Protein AF-A0A2Z6Q7M7-F1 (afdb_monomer)

Solvent-accessible surface area (backbone atoms only — not comparable to full-atom values): 9062 Å² total; per-residue (Å²): 111,71,68,60,53,52,55,50,50,53,50,48,64,73,65,69,42,71,65,62,52,52,51,52,53,50,52,53,50,50,50,44,52,73,76,70,45,54,80,70,59,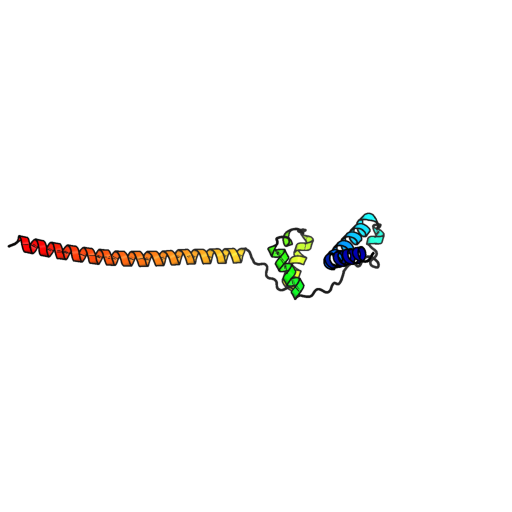68,67,34,57,91,81,44,62,94,70,84,93,76,94,71,61,66,68,63,51,45,52,50,52,53,52,32,55,73,68,54,60,64,63,74,77,79,48,80,82,54,51,60,56,49,52,54,48,31,59,74,61,71,50,76,76,81,51,64,66,60,54,51,52,53,51,50,54,55,50,51,54,54,51,52,52,50,50,54,54,51,50,54,51,52,54,53,51,53,52,52,52,57,52,51,52,52,53,51,54,51,53,52,54,52,53,54,61,62,74,77,111

Structure (mmCIF, N/CA/C/O backbone):
data_AF-A0A2Z6Q7M7-F1
#
_entry.id   AF-A0A2Z6Q7M7-F1
#
loop_
_atom_site.group_PDB
_atom_site.id
_atom_site.type_symbol
_atom_site.label_atom_id
_atom_site.label_alt_id
_atom_site.label_comp_id
_atom_site.label_asym_id
_atom_site.label_entity_id
_atom_site.label_seq_id
_atom_site.pdbx_PDB_ins_code
_atom_site.Cartn_x
_atom_site.Cartn_y
_atom_site.Cartn_z
_atom_site.occupancy
_atom_site.B_iso_or_equiv
_atom_site.auth_seq_id
_atom_site.auth_comp_id
_atom_site.auth_asym_id
_atom_site.auth_atom_id
_atom_site.pdbx_PDB_model_num
ATOM 1 N N . MET A 1 1 ? 39.205 -27.204 -15.759 1.00 62.19 1 MET A N 1
ATOM 2 C CA . MET A 1 1 ? 38.131 -26.536 -16.529 1.00 62.19 1 MET A CA 1
ATOM 3 C C . MET A 1 1 ? 36.726 -26.843 -16.009 1.00 62.19 1 MET A C 1
ATOM 5 O O . MET A 1 1 ? 35.965 -25.902 -15.857 1.00 62.19 1 MET A O 1
ATOM 9 N N . ASN A 1 2 ? 36.384 -28.084 -15.641 1.00 75.12 2 ASN A N 1
ATOM 10 C CA . ASN A 1 2 ? 35.017 -28.420 -15.187 1.00 75.12 2 ASN A CA 1
ATOM 11 C C . ASN A 1 2 ? 34.577 -27.723 -13.885 1.00 75.12 2 ASN A C 1
ATOM 13 O O . ASN A 1 2 ? 33.418 -27.348 -13.761 1.00 75.12 2 ASN A O 1
ATOM 17 N N . LEU A 1 3 ? 35.502 -27.483 -12.948 1.00 88.38 3 LEU A N 1
ATOM 18 C CA . LEU A 1 3 ? 35.211 -26.731 -11.719 1.00 88.38 3 LEU A CA 1
ATOM 19 C C . LEU A 1 3 ? 34.842 -25.267 -12.013 1.00 88.38 3 LEU A C 1
ATOM 21 O O . LEU A 1 3 ? 33.883 -24.749 -11.456 1.00 88.38 3 LEU A O 1
ATOM 25 N N . PHE A 1 4 ? 35.570 -24.621 -12.929 1.00 87.62 4 PHE A N 1
ATOM 26 C CA . PHE A 1 4 ? 35.284 -23.249 -13.356 1.00 87.62 4 PHE A CA 1
ATOM 27 C C . PHE A 1 4 ? 33.926 -23.143 -14.054 1.00 87.62 4 PHE A C 1
ATOM 29 O O . PHE A 1 4 ? 33.176 -22.217 -13.773 1.00 87.62 4 PHE A O 1
ATOM 36 N N . ILE A 1 5 ? 33.589 -24.111 -14.911 1.00 88.88 5 ILE A N 1
ATOM 37 C CA . ILE A 1 5 ? 32.279 -24.170 -15.576 1.00 88.88 5 ILE A CA 1
ATOM 38 C C . ILE A 1 5 ? 31.157 -24.346 -14.539 1.00 88.88 5 ILE A C 1
ATOM 40 O O . ILE A 1 5 ? 30.147 -23.653 -14.622 1.00 88.88 5 ILE A O 1
ATOM 44 N N . GLY A 1 6 ? 31.349 -25.203 -13.528 1.00 89.94 6 GLY A N 1
ATOM 45 C CA . GLY A 1 6 ? 30.377 -25.395 -12.445 1.00 89.94 6 GLY A CA 1
ATOM 46 C C . GLY A 1 6 ? 30.173 -24.147 -11.578 1.00 89.94 6 GLY A C 1
ATOM 47 O O . GLY A 1 6 ? 29.039 -23.769 -11.298 1.00 89.94 6 GLY A O 1
ATOM 48 N N . LEU A 1 7 ? 31.258 -23.459 -11.205 1.00 88.81 7 LEU A N 1
ATOM 49 C CA . LEU A 1 7 ? 31.184 -22.205 -10.445 1.00 88.81 7 LEU A CA 1
ATOM 50 C C . LEU A 1 7 ? 30.515 -21.083 -11.248 1.00 88.81 7 LEU A C 1
ATOM 52 O O . LEU A 1 7 ? 29.690 -20.351 -10.706 1.00 88.81 7 LEU A O 1
ATOM 56 N N . LEU A 1 8 ? 30.837 -20.975 -12.540 1.00 87.31 8 LEU A N 1
ATOM 57 C CA . LEU A 1 8 ? 30.233 -19.991 -13.434 1.00 87.31 8 LEU A CA 1
ATOM 58 C C . LEU A 1 8 ? 28.736 -20.253 -13.625 1.00 87.31 8 LEU A C 1
ATOM 60 O O . LEU A 1 8 ? 27.948 -19.317 -13.550 1.00 87.31 8 LEU A O 1
ATOM 64 N N . SER A 1 9 ? 28.333 -21.512 -13.817 1.00 83.62 9 SER A N 1
ATOM 65 C CA . SER A 1 9 ? 26.920 -21.884 -13.941 1.00 83.62 9 SER A CA 1
ATOM 66 C C . SER A 1 9 ? 26.126 -21.505 -12.691 1.00 83.62 9 SER A C 1
ATOM 68 O O . SER A 1 9 ? 25.066 -20.900 -12.811 1.00 83.62 9 SER A O 1
ATOM 70 N N . ASN A 1 10 ? 26.662 -21.782 -11.498 1.00 86.50 10 ASN A N 1
ATOM 71 C CA . ASN A 1 10 ? 26.010 -21.417 -10.239 1.00 86.50 10 ASN A CA 1
ATOM 72 C C . ASN A 1 10 ? 25.899 -19.895 -10.051 1.00 86.50 10 ASN A C 1
ATOM 74 O O . ASN A 1 10 ? 24.895 -19.412 -9.532 1.00 86.50 10 ASN A O 1
ATOM 78 N N . ALA A 1 11 ? 26.919 -19.133 -10.462 1.00 84.69 11 ALA A N 1
ATOM 79 C CA . ALA A 1 11 ? 26.881 -17.672 -10.408 1.00 84.69 11 ALA A CA 1
ATOM 80 C C . ALA A 1 11 ? 25.837 -17.104 -11.382 1.00 84.69 11 ALA A C 1
ATOM 82 O O . ALA A 1 11 ? 25.015 -16.281 -10.991 1.00 84.69 11 ALA A O 1
ATOM 83 N N . ILE A 1 12 ? 25.803 -17.611 -12.620 1.00 79.12 12 ILE A N 1
ATOM 84 C CA . ILE A 1 12 ? 24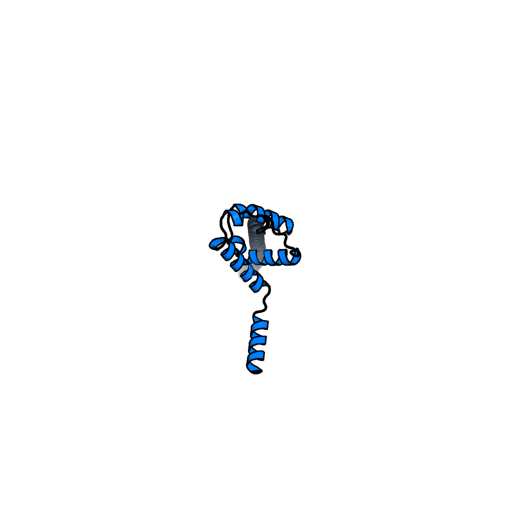.794 -17.231 -13.616 1.00 79.12 12 ILE A CA 1
ATOM 85 C C . ILE A 1 12 ? 23.394 -17.559 -13.107 1.00 79.12 12 ILE A C 1
ATOM 87 O O . ILE A 1 12 ? 22.512 -16.722 -13.214 1.00 79.12 12 ILE A O 1
ATOM 91 N N . GLU A 1 13 ? 23.168 -18.743 -12.543 1.00 81.75 13 GLU A N 1
ATOM 92 C CA . GLU A 1 13 ? 21.849 -19.128 -12.033 1.00 81.75 13 GLU A CA 1
ATOM 93 C C . GLU A 1 13 ? 21.387 -18.223 -10.882 1.00 81.75 13 GLU A C 1
ATOM 95 O O . GLU A 1 13 ? 20.225 -17.819 -10.847 1.00 81.75 13 GLU A O 1
ATOM 100 N N . LYS A 1 14 ? 22.307 -17.835 -9.992 1.00 81.25 14 LYS A N 1
ATOM 101 C CA . LYS A 1 14 ? 22.037 -16.890 -8.902 1.00 81.25 14 LYS A CA 1
ATOM 102 C C . LYS A 1 14 ? 21.689 -15.486 -9.410 1.00 81.25 14 LYS A C 1
ATOM 104 O O . LYS A 1 14 ? 20.797 -14.846 -8.854 1.00 81.25 14 LYS A O 1
ATOM 109 N N . ASP A 1 15 ? 22.373 -15.026 -10.455 1.00 74.88 15 ASP A N 1
ATOM 110 C CA . ASP A 1 15 ? 22.262 -13.657 -10.970 1.00 74.88 15 ASP A CA 1
ATOM 111 C C . ASP A 1 15 ? 21.324 -13.529 -12.187 1.00 74.88 15 ASP A C 1
ATOM 113 O O . ASP A 1 15 ? 21.073 -12.419 -12.663 1.00 74.88 15 ASP A O 1
ATOM 117 N N . ASN A 1 16 ? 20.745 -14.636 -12.677 1.00 77.81 16 ASN A N 1
ATOM 118 C CA . ASN A 1 16 ? 19.761 -14.678 -13.765 1.00 77.81 16 ASN A CA 1
ATOM 119 C C . ASN A 1 16 ? 18.392 -14.157 -13.298 1.00 77.81 16 ASN A C 1
ATOM 121 O O . ASN A 1 16 ? 17.378 -14.860 -13.274 1.00 77.81 16 ASN A O 1
ATOM 125 N N . ASN A 1 17 ? 18.366 -12.885 -12.911 1.00 82.62 17 ASN A N 1
ATOM 126 C CA . ASN A 1 17 ? 17.169 -12.178 -12.513 1.00 82.62 17 ASN A CA 1
ATOM 127 C C . ASN A 1 17 ? 16.704 -11.264 -13.648 1.00 82.62 17 ASN A C 1
ATOM 129 O O . ASN A 1 17 ? 17.303 -10.229 -13.950 1.00 82.62 17 ASN A O 1
ATOM 133 N N . ARG A 1 18 ? 15.558 -11.617 -14.238 1.00 82.06 18 ARG A N 1
ATOM 134 C CA . ARG A 1 18 ? 14.904 -10.819 -15.281 1.00 82.06 18 ARG A CA 1
ATOM 135 C C . ARG A 1 18 ? 14.637 -9.378 -14.840 1.00 82.06 18 ARG A C 1
ATOM 137 O O . ARG A 1 18 ? 14.707 -8.481 -15.673 1.00 82.06 18 ARG A O 1
ATOM 144 N N . VAL A 1 19 ? 14.324 -9.149 -13.565 1.00 78.69 19 VAL A N 1
ATOM 145 C CA . VAL A 1 19 ? 14.076 -7.801 -13.034 1.00 78.69 19 VAL A CA 1
ATOM 146 C C . VAL A 1 19 ? 15.365 -6.983 -13.054 1.00 78.69 19 VAL A C 1
ATOM 148 O O . VAL A 1 19 ? 15.371 -5.892 -13.614 1.00 78.69 19 VAL A O 1
ATOM 151 N N . SER A 1 20 ? 16.469 -7.535 -12.544 1.00 78.81 20 SER A N 1
ATOM 152 C CA . SER A 1 20 ? 17.783 -6.879 -12.558 1.00 78.81 20 SER A CA 1
ATOM 153 C C . SER A 1 20 ? 18.266 -6.573 -13.978 1.00 78.81 20 SER A C 1
ATOM 155 O O . SER A 1 20 ? 18.795 -5.493 -14.220 1.00 78.81 20 SER A O 1
ATOM 157 N N . TYR A 1 21 ? 18.025 -7.479 -14.932 1.00 84.06 21 TYR A N 1
ATOM 158 C CA . TYR A 1 21 ? 18.320 -7.241 -16.347 1.00 84.06 21 TYR A CA 1
ATOM 159 C C . TYR A 1 21 ? 17.523 -6.062 -16.923 1.00 84.06 21 TYR A C 1
ATOM 161 O O . TYR A 1 21 ? 18.074 -5.225 -17.635 1.00 84.06 21 TYR A O 1
ATOM 169 N N . LEU A 1 22 ? 16.222 -5.980 -16.623 1.00 82.75 22 LEU A N 1
ATOM 170 C CA . LEU A 1 22 ? 15.373 -4.889 -17.105 1.00 82.75 22 LEU A CA 1
ATOM 171 C C . LEU A 1 22 ? 15.761 -3.540 -16.489 1.00 82.75 22 LEU A C 1
ATOM 173 O O . LEU A 1 22 ? 15.732 -2.542 -17.204 1.00 82.75 22 LEU A O 1
ATOM 177 N N . ILE A 1 23 ? 16.150 -3.521 -15.210 1.00 81.31 23 ILE A N 1
ATOM 178 C CA . ILE A 1 23 ? 16.652 -2.319 -14.527 1.00 81.31 23 ILE A CA 1
ATOM 179 C C . ILE A 1 23 ? 17.930 -1.825 -15.208 1.00 81.31 23 ILE A C 1
ATOM 181 O O . ILE A 1 23 ? 17.947 -0.702 -15.700 1.00 81.31 23 ILE A O 1
ATOM 185 N N . GLN A 1 24 ? 18.939 -2.688 -15.358 1.00 83.38 24 GLN A N 1
ATOM 186 C CA . GLN A 1 24 ? 20.191 -2.328 -16.038 1.00 83.38 24 GLN A CA 1
ATOM 187 C C . GLN A 1 24 ? 19.947 -1.857 -17.475 1.00 83.38 24 GLN A C 1
ATOM 189 O O . GLN A 1 24 ? 20.549 -0.894 -17.942 1.00 83.38 24 GLN A O 1
ATOM 194 N N . LYS A 1 25 ? 19.025 -2.505 -18.196 1.00 85.06 25 LYS A N 1
ATOM 195 C CA . LYS A 1 25 ? 18.657 -2.087 -19.551 1.00 85.06 25 LYS A CA 1
ATOM 196 C C . LYS A 1 25 ? 18.033 -0.687 -19.576 1.00 85.06 25 LYS A C 1
ATOM 198 O O . LYS A 1 25 ? 18.283 0.054 -20.522 1.00 85.06 25 LYS A O 1
ATOM 203 N N . ALA A 1 26 ? 17.221 -0.337 -18.578 1.00 84.25 26 ALA A N 1
ATOM 204 C CA . ALA A 1 26 ? 16.627 0.992 -18.455 1.00 84.25 26 ALA A CA 1
ATOM 205 C C . ALA A 1 26 ? 17.671 2.054 -18.074 1.00 84.25 26 ALA A C 1
ATOM 207 O O . ALA A 1 26 ? 17.666 3.132 -18.661 1.00 84.25 26 ALA A O 1
ATOM 208 N N . GLU A 1 27 ? 18.590 1.733 -17.161 1.00 83.38 27 GLU A N 1
ATOM 209 C CA . GLU A 1 27 ? 19.706 2.605 -16.769 1.00 83.38 27 GLU A CA 1
ATOM 210 C C . GLU A 1 27 ? 20.600 2.933 -17.968 1.00 83.38 27 GLU A C 1
ATOM 212 O O . GLU A 1 27 ? 20.798 4.103 -18.285 1.00 83.38 27 GLU A O 1
ATOM 217 N N . ILE A 1 28 ? 21.034 1.912 -18.715 1.00 85.81 28 ILE A N 1
ATOM 218 C CA . ILE A 1 28 ? 21.841 2.095 -19.929 1.00 85.81 28 ILE A CA 1
ATOM 219 C C . ILE A 1 28 ? 21.090 2.945 -20.962 1.00 85.81 28 ILE A C 1
ATOM 221 O O . ILE A 1 28 ? 21.688 3.800 -21.611 1.0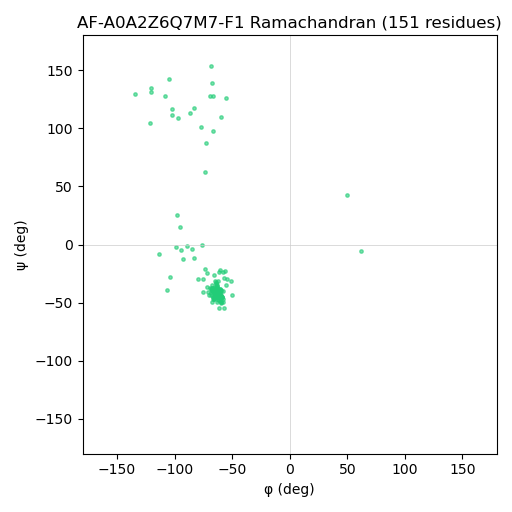0 85.81 28 ILE A O 1
ATOM 225 N N . LEU A 1 29 ? 19.779 2.740 -21.129 1.00 84.06 29 LEU A N 1
ATOM 226 C CA . LEU A 1 29 ? 18.987 3.538 -22.066 1.00 84.06 29 LEU A CA 1
AT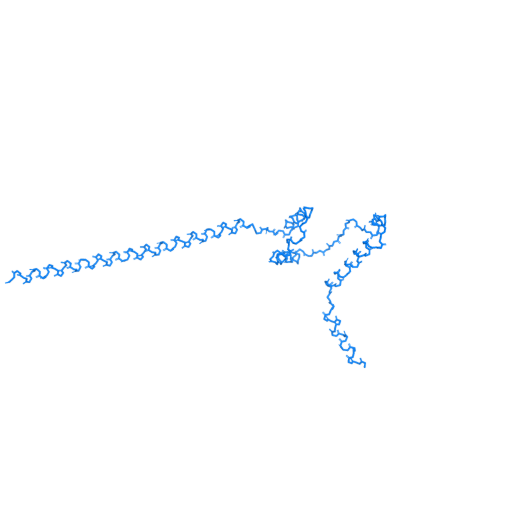OM 227 C C . LEU A 1 29 ? 18.924 5.014 -21.643 1.00 84.06 29 LEU A C 1
ATOM 229 O O . LEU A 1 29 ? 19.062 5.890 -22.495 1.00 84.06 29 LEU A O 1
ATOM 233 N N . ALA A 1 30 ? 18.763 5.284 -20.346 1.00 85.00 30 ALA A N 1
ATOM 234 C CA . ALA A 1 30 ? 18.748 6.637 -19.800 1.00 85.00 30 ALA A CA 1
ATOM 235 C C . ALA A 1 30 ? 20.116 7.326 -19.939 1.00 85.00 30 ALA A C 1
ATOM 237 O O . ALA A 1 30 ? 20.181 8.499 -20.302 1.00 85.00 30 ALA A O 1
ATOM 238 N N . GLU A 1 31 ? 21.214 6.598 -19.722 1.00 86.75 31 GLU A N 1
ATOM 239 C CA . GLU A 1 31 ? 22.571 7.102 -19.953 1.00 86.75 31 GLU A CA 1
ATOM 240 C C . GLU A 1 31 ? 22.812 7.429 -21.430 1.00 86.75 31 GLU A C 1
ATOM 242 O O . GLU A 1 31 ? 23.328 8.500 -21.758 1.00 86.75 31 GLU A O 1
ATOM 247 N N . VAL A 1 32 ? 22.393 6.541 -22.338 1.00 84.56 32 VAL A N 1
ATOM 248 C CA . VAL A 1 32 ? 22.453 6.787 -23.786 1.00 84.56 32 VAL A CA 1
ATOM 249 C C . VAL A 1 32 ? 21.657 8.038 -24.152 1.00 84.56 32 VAL A C 1
ATOM 251 O O . VAL A 1 32 ? 22.155 8.889 -24.890 1.00 84.56 32 VAL A O 1
ATOM 254 N N . GLU A 1 33 ? 20.448 8.190 -23.615 1.00 80.44 33 GLU A N 1
ATOM 255 C CA . GLU A 1 33 ? 19.612 9.356 -23.882 1.00 80.44 33 GLU A CA 1
ATOM 256 C C . GLU A 1 33 ? 20.236 10.659 -23.368 1.00 80.44 33 GLU A C 1
ATOM 258 O O . GLU A 1 33 ? 20.224 11.671 -24.077 1.00 80.44 33 GLU A O 1
ATOM 263 N N . LEU A 1 34 ? 20.787 10.641 -22.155 1.00 82.50 34 LEU A N 1
ATOM 264 C CA . LEU A 1 34 ? 21.310 11.833 -21.499 1.00 82.50 34 LEU A CA 1
ATOM 265 C C . LEU A 1 34 ? 22.653 12.285 -22.087 1.00 82.50 34 LEU A C 1
ATOM 267 O O . LEU A 1 34 ? 22.863 13.487 -22.262 1.00 82.50 34 LEU A O 1
ATOM 271 N N . PHE A 1 35 ? 23.550 11.342 -22.393 1.00 84.31 35 PHE A N 1
ATOM 272 C CA . PHE A 1 35 ? 24.935 11.647 -22.764 1.00 84.31 35 PHE A CA 1
ATOM 273 C C . PHE A 1 35 ? 25.233 11.515 -24.257 1.00 84.31 35 PHE A C 1
ATOM 275 O O . PHE A 1 35 ? 26.124 12.204 -24.756 1.00 84.31 35 PHE A O 1
ATOM 282 N N . TYR A 1 36 ? 24.509 10.662 -24.984 1.00 80.44 36 TYR A N 1
ATOM 283 C CA . TYR A 1 36 ? 24.878 10.288 -26.354 1.00 80.44 36 TYR A CA 1
ATOM 284 C C . TYR A 1 36 ? 23.889 10.765 -27.429 1.00 80.44 36 TYR A C 1
ATOM 286 O O . TYR A 1 36 ? 24.209 10.669 -28.614 1.00 80.44 36 TYR A O 1
ATOM 294 N N . LEU A 1 37 ? 22.725 11.322 -27.060 1.00 83.00 37 LEU A N 1
ATOM 295 C CA . LEU A 1 37 ? 21.737 11.836 -28.017 1.00 83.00 37 LEU A CA 1
ATOM 296 C C . LEU A 1 37 ? 21.657 13.369 -28.044 1.00 83.00 37 LEU A C 1
ATOM 298 O O . LEU A 1 37 ? 21.390 14.042 -27.045 1.00 83.00 37 LEU A O 1
ATOM 302 N N . LEU A 1 38 ? 21.774 13.942 -29.245 1.00 83.94 38 LEU A N 1
ATOM 303 C CA . LEU A 1 38 ? 21.536 15.366 -29.473 1.00 83.94 38 LEU A CA 1
ATOM 304 C C . LEU A 1 38 ? 20.045 15.712 -29.285 1.00 83.94 38 LEU A C 1
ATOM 306 O O . LEU A 1 38 ? 19.171 14.879 -29.547 1.00 83.94 38 LEU A O 1
ATOM 310 N N . PRO A 1 39 ? 19.699 16.964 -28.914 1.00 80.56 39 PRO A N 1
ATOM 311 C CA . PRO A 1 39 ? 18.310 17.358 -28.649 1.00 80.56 39 PRO A CA 1
ATOM 312 C C . PRO A 1 39 ? 17.325 17.066 -29.790 1.00 80.56 39 PRO A C 1
ATOM 314 O O . PRO A 1 39 ? 16.145 16.845 -29.543 1.00 80.56 39 PRO A O 1
ATOM 317 N N . HIS A 1 40 ? 17.785 17.073 -31.043 1.00 83.06 40 HIS A N 1
ATOM 318 C CA . HIS A 1 40 ? 16.937 16.760 -32.194 1.00 83.06 40 HIS A CA 1
ATOM 319 C C . HIS A 1 40 ? 16.723 15.251 -32.394 1.00 83.06 40 HIS A C 1
ATOM 321 O O . HIS A 1 40 ? 15.650 14.872 -32.850 1.00 83.06 40 HIS A O 1
ATOM 327 N N . GLN A 1 41 ? 17.685 14.404 -32.009 1.00 81.75 41 GLN A N 1
ATOM 328 C CA . GLN A 1 41 ? 17.565 12.941 -32.066 1.00 81.75 41 GLN A CA 1
ATOM 329 C C . GLN A 1 41 ? 16.592 12.426 -31.001 1.00 81.75 41 GLN A C 1
ATOM 331 O O . GLN A 1 41 ? 15.786 11.548 -31.284 1.00 81.75 41 GLN A O 1
ATOM 336 N N . ARG A 1 42 ? 16.571 13.047 -29.813 1.00 77.69 42 ARG A N 1
ATOM 337 C CA . ARG A 1 42 ? 15.586 12.732 -28.759 1.00 77.69 42 ARG A CA 1
ATOM 338 C C . ARG A 1 42 ? 14.134 12.986 -29.171 1.00 77.69 42 ARG A C 1
ATOM 340 O O . ARG A 1 42 ? 13.219 12.387 -28.626 1.00 77.69 42 ARG A O 1
ATOM 347 N N . ARG A 1 43 ? 13.910 13.861 -30.156 1.00 78.56 43 ARG A N 1
ATOM 348 C CA . ARG A 1 43 ? 12.575 14.166 -30.697 1.00 78.56 43 ARG A CA 1
ATOM 349 C C . ARG A 1 43 ? 12.169 13.256 -31.859 1.00 78.56 43 ARG A C 1
ATOM 351 O O . ARG A 1 43 ? 11.074 13.416 -32.399 1.00 78.56 43 ARG A O 1
ATOM 358 N N . TRP A 1 44 ? 13.027 12.323 -32.280 1.00 82.88 44 TRP A N 1
ATOM 359 C CA . TRP A 1 44 ? 12.688 11.373 -33.335 1.00 82.88 44 TRP A CA 1
ATOM 360 C C . TRP A 1 44 ? 11.786 10.274 -32.783 1.00 82.88 44 TRP A C 1
ATOM 362 O O . TRP A 1 44 ? 12.253 9.302 -32.193 1.00 82.88 44 TRP A O 1
ATOM 372 N N . LYS A 1 45 ? 10.482 10.405 -33.054 1.00 76.44 45 LYS A N 1
ATOM 373 C CA . LYS A 1 45 ? 9.450 9.433 -32.650 1.00 76.44 45 LYS A CA 1
ATOM 374 C C . LYS A 1 45 ? 9.714 8.005 -33.142 1.00 76.44 45 LYS A C 1
ATOM 376 O O . LYS A 1 45 ? 9.189 7.055 -32.578 1.00 76.44 45 LYS A O 1
ATOM 381 N N . SER A 1 46 ? 10.508 7.854 -34.203 1.00 80.19 46 SER A N 1
ATOM 382 C CA . SER A 1 46 ? 10.932 6.557 -34.735 1.00 80.19 46 SER A CA 1
ATOM 383 C C . SER A 1 46 ? 11.946 5.834 -33.842 1.00 80.19 46 SER A C 1
ATOM 385 O O . SER A 1 46 ? 12.053 4.616 -33.937 1.00 80.19 46 SER A O 1
ATOM 387 N N . TRP A 1 47 ? 12.701 6.565 -33.016 1.00 75.06 47 TRP A N 1
ATOM 388 C CA . TRP A 1 47 ? 13.756 6.024 -32.151 1.00 75.06 47 TRP A CA 1
ATOM 389 C C . TRP A 1 47 ? 13.325 6.002 -30.684 1.00 75.06 47 TRP A C 1
ATOM 391 O O . TRP A 1 47 ? 13.594 5.024 -29.991 1.00 75.06 47 TRP A O 1
ATOM 401 N N . ILE A 1 48 ? 12.622 7.045 -30.230 1.00 73.06 48 ILE A N 1
ATOM 402 C CA . ILE A 1 48 ? 12.047 7.123 -28.883 1.00 73.06 48 ILE A CA 1
ATOM 403 C C . ILE A 1 48 ? 10.533 7.314 -29.022 1.00 73.06 48 ILE A C 1
ATOM 405 O O . ILE A 1 48 ? 10.085 8.404 -29.392 1.00 73.06 48 ILE A O 1
ATOM 409 N N . PRO A 1 49 ? 9.726 6.266 -28.782 1.00 71.25 49 PRO A N 1
ATOM 410 C CA . PRO A 1 49 ? 8.283 6.398 -28.831 1.00 71.25 49 PRO A CA 1
ATOM 411 C C . PRO A 1 49 ? 7.804 7.293 -27.687 1.00 71.25 49 PRO A C 1
ATOM 413 O O . PRO A 1 49 ? 8.251 7.176 -26.551 1.00 71.25 49 PRO A O 1
ATOM 416 N N . GLU A 1 50 ? 6.846 8.161 -27.993 1.00 70.38 50 GLU A N 1
ATOM 417 C CA . GLU A 1 50 ? 6.222 9.061 -27.017 1.00 70.38 50 GLU A CA 1
ATOM 418 C C . GLU A 1 50 ? 5.418 8.293 -25.950 1.00 70.38 50 GLU A C 1
ATOM 420 O O . GLU A 1 50 ? 5.273 8.754 -24.823 1.00 70.38 50 GLU A O 1
ATOM 425 N N . VAL A 1 51 ? 4.925 7.095 -26.292 1.00 72.75 51 VAL A N 1
ATOM 426 C CA . VAL A 1 51 ? 4.166 6.209 -25.400 1.00 72.75 51 VAL A CA 1
ATOM 427 C C . VAL A 1 51 ? 4.687 4.779 -25.532 1.00 72.75 51 VAL A C 1
ATOM 429 O O . VAL A 1 51 ? 4.764 4.239 -26.637 1.00 72.75 51 VAL A O 1
ATOM 432 N N . LEU A 1 52 ? 4.998 4.141 -24.401 1.00 74.56 52 LEU A N 1
ATOM 433 C CA . LEU A 1 52 ? 5.390 2.734 -24.338 1.00 74.56 52 LEU A CA 1
ATOM 434 C C . LEU A 1 52 ? 4.216 1.880 -23.841 1.00 74.56 52 LEU A C 1
ATOM 436 O O . LEU A 1 52 ? 3.778 2.010 -22.698 1.00 74.56 52 LEU A O 1
ATOM 440 N N . TYR A 1 53 ? 3.725 0.967 -24.678 1.00 73.12 53 TYR A N 1
ATOM 441 C CA . TYR A 1 53 ? 2.714 -0.005 -24.264 1.00 73.12 53 TYR A CA 1
ATOM 442 C C . TYR A 1 53 ? 3.386 -1.191 -23.574 1.00 73.12 53 TYR A C 1
ATOM 444 O O . TYR A 1 53 ? 4.156 -1.925 -24.193 1.00 73.12 53 TYR A O 1
ATOM 452 N N . TYR A 1 54 ? 3.071 -1.401 -22.296 1.00 75.94 54 TYR A N 1
ATOM 453 C CA . TYR A 1 54 ? 3.529 -2.568 -21.550 1.00 75.94 54 TYR A CA 1
ATOM 454 C C . TYR A 1 54 ? 2.346 -3.384 -21.036 1.00 75.94 54 TYR A C 1
ATOM 456 O O . TYR A 1 54 ? 1.389 -2.844 -20.481 1.00 75.94 54 TYR A O 1
ATOM 464 N N . TYR A 1 55 ? 2.427 -4.704 -21.203 1.00 80.69 55 TYR A N 1
ATOM 465 C CA . TYR A 1 55 ? 1.432 -5.615 -20.658 1.00 80.69 55 TYR A CA 1
ATOM 466 C C . TYR A 1 55 ? 1.799 -5.988 -19.222 1.00 80.69 55 TYR A C 1
ATOM 468 O O . TYR A 1 55 ? 2.785 -6.685 -18.977 1.00 80.69 55 TYR A O 1
ATOM 476 N N . ALA A 1 56 ? 0.977 -5.557 -18.270 1.00 83.06 56 ALA A N 1
ATOM 477 C CA . ALA A 1 56 ? 1.095 -5.944 -16.873 1.00 83.06 56 ALA A CA 1
ATOM 478 C C . ALA A 1 56 ? -0.187 -6.648 -16.421 1.00 83.06 56 ALA A C 1
ATOM 480 O O . ALA A 1 56 ? -1.292 -6.156 -16.639 1.00 83.06 56 ALA A O 1
ATOM 481 N N . SER A 1 57 ? -0.050 -7.805 -15.772 1.00 88.75 57 SER A N 1
ATOM 482 C CA . SER A 1 57 ? -1.202 -8.503 -15.196 1.00 88.75 57 SER A CA 1
ATOM 483 C C . SER A 1 57 ? -1.747 -7.721 -14.003 1.00 88.75 57 SER A C 1
ATOM 485 O O . SER A 1 57 ? -0.991 -7.464 -13.061 1.00 88.75 57 SER A O 1
ATOM 487 N N . VAL A 1 58 ? -3.049 -7.436 -14.009 1.00 87.50 58 VAL A N 1
ATOM 488 C CA . VAL A 1 58 ? -3.741 -6.656 -12.969 1.00 87.50 58 VAL A CA 1
ATOM 489 C C . VAL A 1 58 ? -3.432 -7.171 -11.561 1.00 87.50 58 VAL A C 1
ATOM 491 O O . VAL A 1 58 ? -3.106 -6.377 -10.682 1.00 87.50 58 VAL A O 1
ATOM 494 N N . ASP A 1 59 ? -3.435 -8.490 -11.355 1.00 87.12 59 ASP A N 1
ATOM 495 C CA . ASP A 1 59 ? -3.208 -9.091 -10.035 1.00 87.12 59 ASP A CA 1
ATOM 496 C C . ASP A 1 59 ? -1.792 -8.854 -9.500 1.00 87.12 59 ASP A C 1
ATOM 498 O O . ASP A 1 59 ? -1.617 -8.438 -8.352 1.00 87.12 59 ASP A O 1
ATOM 502 N N . LYS A 1 60 ? -0.766 -9.072 -10.338 1.00 88.31 60 LYS A N 1
ATOM 503 C CA . LYS A 1 60 ? 0.632 -8.822 -9.943 1.00 88.31 60 LYS A CA 1
ATOM 504 C C . LYS A 1 60 ? 0.869 -7.338 -9.694 1.00 88.31 60 LYS A C 1
ATOM 506 O O . LYS A 1 60 ? 1.536 -6.994 -8.722 1.00 88.31 60 LYS A O 1
ATOM 511 N N . THR A 1 61 ? 0.291 -6.472 -10.527 1.00 88.69 61 THR A N 1
ATOM 512 C CA . THR A 1 61 ? 0.380 -5.019 -10.354 1.00 88.69 61 THR A CA 1
ATOM 513 C C . THR A 1 61 ? -0.265 -4.593 -9.041 1.00 88.69 61 THR A C 1
ATOM 515 O O . THR A 1 61 ? 0.360 -3.890 -8.255 1.00 88.69 61 THR A O 1
ATOM 518 N N . ARG A 1 62 ? -1.474 -5.082 -8.742 1.00 88.88 62 ARG A N 1
ATOM 519 C CA . ARG A 1 62 ? -2.169 -4.793 -7.483 1.00 88.88 62 ARG A CA 1
ATOM 520 C C . ARG A 1 62 ? -1.352 -5.233 -6.270 1.00 88.88 62 ARG A C 1
ATOM 522 O O . ARG A 1 62 ? -1.247 -4.475 -5.310 1.00 88.88 62 ARG A O 1
ATOM 529 N N . LYS A 1 63 ? -0.776 -6.439 -6.308 1.00 88.56 63 LYS A N 1
ATOM 530 C CA . LYS A 1 63 ? 0.080 -6.950 -5.229 1.00 88.56 63 LYS A CA 1
ATOM 531 C C . LYS A 1 63 ? 1.292 -6.042 -5.014 1.00 88.56 63 LYS A C 1
ATOM 533 O O . LYS A 1 63 ? 1.515 -5.606 -3.890 1.00 88.56 63 LYS A O 1
ATOM 538 N N . LYS A 1 64 ? 2.012 -5.698 -6.086 1.00 86.50 64 LYS A N 1
ATOM 539 C CA . LYS A 1 64 ? 3.218 -4.871 -5.982 1.00 86.50 64 LYS A CA 1
ATOM 540 C C . LYS A 1 64 ? 2.920 -3.450 -5.500 1.00 86.50 64 LYS A C 1
ATOM 542 O O . LYS A 1 64 ? 3.655 -2.931 -4.673 1.00 86.50 64 LYS A O 1
ATOM 547 N N . VAL A 1 65 ? 1.822 -2.843 -5.954 1.00 86.06 65 VAL A N 1
ATOM 548 C CA . VAL A 1 65 ? 1.401 -1.513 -5.480 1.00 86.06 65 VAL A CA 1
ATOM 549 C C . VAL A 1 65 ? 1.092 -1.534 -3.980 1.00 86.06 65 VAL A C 1
ATOM 551 O O . VAL A 1 65 ? 1.524 -0.638 -3.266 1.00 86.06 65 VAL A O 1
ATOM 554 N N . LYS A 1 66 ? 0.415 -2.575 -3.472 1.00 85.19 66 LYS A N 1
ATOM 555 C CA . LYS A 1 66 ? 0.179 -2.730 -2.024 1.00 85.19 66 LYS A CA 1
ATOM 556 C C . LYS A 1 66 ? 1.477 -2.892 -1.229 1.00 85.19 66 LYS A C 1
ATOM 558 O O . LYS A 1 66 ? 1.606 -2.282 -0.175 1.00 85.19 66 LYS A O 1
ATOM 563 N N . GLU A 1 67 ? 2.425 -3.684 -1.733 1.00 86.44 67 GLU A N 1
ATOM 564 C CA . GLU A 1 67 ? 3.759 -3.822 -1.125 1.00 86.44 67 GLU A CA 1
ATOM 565 C C . GLU A 1 67 ? 4.462 -2.460 -1.036 1.00 86.44 67 GLU A C 1
ATOM 567 O O . GLU A 1 67 ? 4.865 -2.061 0.049 1.00 86.44 67 GLU A O 1
ATOM 572 N N . MET A 1 68 ? 4.491 -1.692 -2.132 1.00 83.38 68 MET A N 1
ATOM 573 C CA . MET A 1 68 ? 5.123 -0.365 -2.167 1.00 83.38 68 MET A CA 1
ATOM 574 C C . MET A 1 68 ? 4.459 0.654 -1.231 1.00 83.38 68 MET A C 1
ATOM 576 O O . MET A 1 68 ? 5.141 1.521 -0.687 1.00 83.38 68 MET A O 1
ATOM 580 N N . ILE A 1 69 ? 3.132 0.588 -1.061 1.00 80.75 69 ILE A N 1
ATOM 581 C CA . ILE A 1 69 ? 2.408 1.442 -0.106 1.00 80.75 69 ILE A CA 1
ATOM 582 C C . ILE A 1 69 ? 2.837 1.107 1.328 1.00 80.75 69 ILE A C 1
ATOM 584 O O . ILE A 1 69 ? 3.127 2.016 2.101 1.00 80.75 69 ILE A O 1
ATOM 588 N N . ASN A 1 70 ? 2.928 -0.181 1.667 1.00 80.19 70 ASN A N 1
ATOM 589 C CA . ASN A 1 70 ? 3.341 -0.630 2.999 1.00 80.19 70 ASN A CA 1
ATOM 590 C C . ASN A 1 70 ? 4.815 -0.320 3.302 1.00 80.19 70 ASN A C 1
ATOM 592 O O . ASN A 1 70 ? 5.150 0.018 4.432 1.00 80.19 70 ASN A O 1
ATOM 596 N N . GLU A 1 71 ? 5.691 -0.433 2.301 1.00 80.38 71 GLU A N 1
ATOM 597 C CA . GLU A 1 71 ? 7.135 -0.179 2.413 1.00 80.38 71 GLU A CA 1
ATOM 598 C C . GLU A 1 71 ? 7.479 1.324 2.451 1.00 80.38 71 GLU A C 1
ATOM 600 O O . GLU A 1 71 ? 8.643 1.685 2.573 1.00 80.38 71 GLU A O 1
ATOM 605 N N . SER A 1 72 ? 6.488 2.223 2.370 1.00 66.69 72 SER A N 1
ATOM 606 C CA . SER A 1 72 ? 6.623 3.691 2.250 1.00 66.69 72 SER A CA 1
ATOM 607 C C . SER A 1 72 ? 7.351 4.206 0.992 1.00 66.69 72 SER A C 1
ATOM 609 O O . SER A 1 72 ? 7.308 5.405 0.702 1.00 66.69 72 SER A O 1
ATOM 611 N N . ASP A 1 73 ? 7.894 3.306 0.166 1.00 67.12 73 ASP A N 1
ATOM 612 C CA . ASP A 1 73 ? 8.497 3.574 -1.149 1.00 67.12 73 ASP A CA 1
ATOM 613 C C . ASP A 1 73 ? 7.537 4.255 -2.136 1.00 67.12 73 ASP A C 1
ATOM 615 O O . ASP A 1 73 ? 7.950 4.959 -3.063 1.00 67.12 73 ASP A O 1
ATOM 619 N N . TRP A 1 74 ? 6.227 4.103 -1.929 1.00 69.88 74 TRP A N 1
ATOM 620 C CA . TRP A 1 74 ? 5.202 4.776 -2.725 1.00 69.88 74 TRP A CA 1
ATOM 621 C C . TRP A 1 74 ? 5.273 6.313 -2.664 1.00 69.88 74 TRP A C 1
ATOM 623 O O . TRP A 1 74 ? 4.785 6.988 -3.578 1.00 69.88 74 TRP A O 1
ATOM 633 N N . ASN A 1 75 ? 5.890 6.885 -1.626 1.00 64.06 75 ASN A N 1
ATOM 634 C CA . ASN A 1 75 ? 5.982 8.333 -1.424 1.00 64.06 75 ASN A CA 1
ATOM 635 C C . ASN A 1 75 ? 7.253 8.969 -2.010 1.00 64.06 75 ASN A C 1
ATOM 637 O O . ASN A 1 75 ? 7.294 10.188 -2.149 1.00 64.06 75 ASN A O 1
ATOM 641 N N . TYR A 1 76 ? 8.255 8.181 -2.413 1.00 60.00 76 TYR A N 1
ATOM 642 C CA . TYR A 1 76 ? 9.587 8.700 -2.760 1.00 60.00 76 TYR A CA 1
ATOM 643 C C . TYR A 1 76 ? 9.658 9.443 -4.111 1.00 60.00 76 TYR A C 1
ATOM 645 O O . TYR A 1 76 ? 10.545 10.257 -4.338 1.00 60.00 76 TYR A O 1
ATOM 653 N N . TRP A 1 77 ? 8.708 9.209 -5.017 1.00 54.16 77 TRP A N 1
ATOM 654 C CA . TRP A 1 77 ? 8.728 9.742 -6.389 1.00 54.16 77 TRP A CA 1
ATOM 655 C C . TRP A 1 77 ? 7.889 11.018 -6.595 1.00 54.16 77 TRP A C 1
ATOM 657 O O . TRP A 1 77 ? 7.401 11.285 -7.687 1.00 54.16 77 TRP A O 1
ATOM 667 N N . TYR A 1 78 ? 7.667 11.801 -5.540 1.00 54.72 78 TYR A N 1
ATOM 668 C CA . TYR A 1 78 ? 6.661 12.868 -5.499 1.00 54.72 78 TYR A CA 1
ATOM 669 C C . TYR A 1 78 ? 7.029 14.115 -6.334 1.00 54.72 78 TYR A C 1
ATOM 671 O O . TYR A 1 78 ? 7.566 15.091 -5.818 1.00 54.72 78 TYR A O 1
ATOM 679 N N . THR A 1 79 ? 6.684 14.117 -7.623 1.00 60.62 79 THR A N 1
ATOM 680 C CA . THR A 1 79 ? 6.436 15.347 -8.395 1.00 60.62 79 THR A CA 1
ATOM 681 C C . THR A 1 79 ? 4.928 15.521 -8.601 1.00 60.62 79 THR A C 1
ATOM 683 O O . THR A 1 79 ? 4.200 14.540 -8.780 1.00 60.62 79 THR A O 1
ATOM 686 N N . ASP A 1 80 ? 4.429 16.764 -8.556 1.00 61.75 80 ASP A N 1
ATOM 687 C CA . ASP A 1 80 ? 2.988 17.061 -8.676 1.00 61.75 80 ASP A CA 1
ATOM 688 C C . ASP A 1 80 ? 2.370 16.514 -9.979 1.00 61.75 80 ASP A C 1
ATOM 690 O O . ASP A 1 80 ? 1.206 16.112 -9.992 1.00 61.75 80 ASP A O 1
ATOM 694 N N . GLU A 1 81 ? 3.165 16.409 -11.048 1.00 65.00 81 GLU A N 1
ATOM 695 C CA . GLU A 1 81 ? 2.750 15.887 -12.358 1.00 65.00 81 GLU A CA 1
ATOM 696 C C . GLU A 1 81 ? 2.338 14.408 -12.320 1.00 65.00 81 GLU A C 1
ATOM 698 O O . GLU A 1 81 ? 1.422 13.990 -13.028 1.00 65.00 81 GLU A O 1
ATOM 703 N N . VAL A 1 82 ? 2.963 13.598 -11.462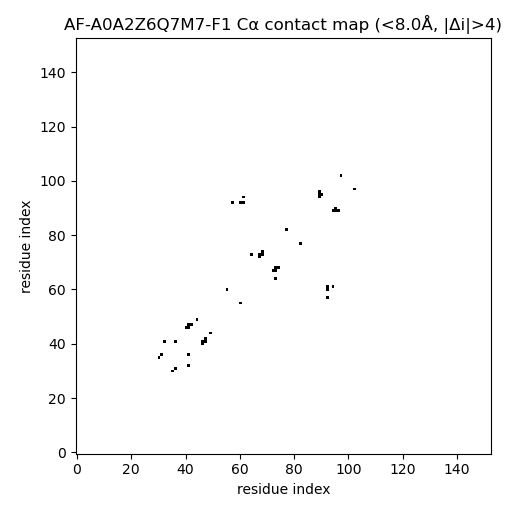 1.00 71.06 82 VAL 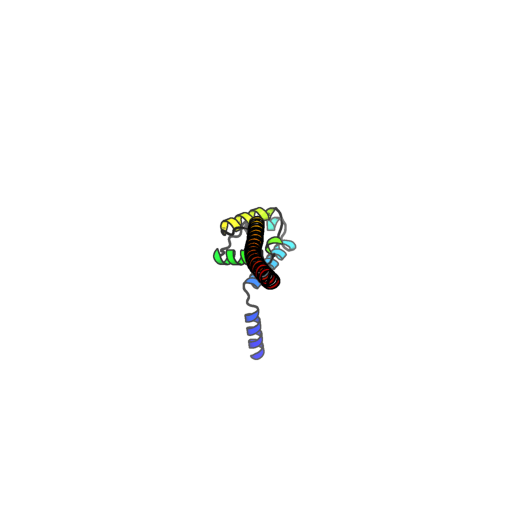A N 1
ATOM 704 C CA . VAL A 1 82 ? 2.717 12.147 -11.422 1.00 71.06 82 VAL A CA 1
ATOM 705 C C . VAL A 1 82 ? 1.652 11.792 -10.368 1.00 71.06 82 VAL A C 1
ATOM 707 O O . VAL A 1 82 ? 1.185 10.653 -10.289 1.00 71.06 82 VAL A O 1
ATOM 710 N N . ARG A 1 83 ? 1.178 12.775 -9.587 1.00 74.12 83 ARG A N 1
ATOM 711 C CA . ARG A 1 83 ? 0.131 12.591 -8.568 1.00 74.12 83 ARG A CA 1
ATOM 712 C C . ARG A 1 83 ? -1.220 12.203 -9.167 1.00 74.12 83 ARG A C 1
ATOM 714 O O . ARG A 1 83 ? -1.894 11.332 -8.621 1.00 74.12 83 ARG A O 1
ATOM 721 N N . GLU A 1 84 ? -1.616 12.813 -10.281 1.00 79.62 84 GLU A N 1
ATOM 722 C CA . GLU A 1 84 ? -2.877 12.456 -10.947 1.00 79.62 84 GLU A CA 1
ATOM 723 C C . GLU A 1 84 ? -2.793 11.061 -11.579 1.00 79.62 84 GLU A C 1
ATOM 725 O O . GLU A 1 84 ? -3.714 10.260 -11.432 1.00 79.62 84 GLU A O 1
ATOM 730 N N . LEU A 1 85 ? -1.635 10.697 -12.140 1.00 81.75 85 LEU A N 1
ATOM 731 C CA . LEU A 1 85 ? -1.384 9.347 -12.656 1.00 81.75 85 LEU A CA 1
ATOM 732 C C . LEU A 1 85 ? -1.434 8.275 -11.551 1.00 81.75 85 LEU A C 1
ATOM 734 O O . LEU A 1 85 ? -1.948 7.184 -11.800 1.00 81.75 85 LEU A O 1
ATOM 738 N N . LYS A 1 86 ? -0.972 8.575 -10.321 1.00 79.75 86 LYS A N 1
ATOM 739 C CA . LYS A 1 86 ? -1.151 7.680 -9.153 1.00 79.75 86 LYS A CA 1
ATOM 740 C C . LYS A 1 86 ? -2.616 7.384 -8.907 1.00 79.75 86 LYS A C 1
ATOM 742 O O . LYS A 1 86 ? -2.991 6.221 -8.789 1.00 79.75 86 LYS A O 1
ATOM 747 N N . LYS A 1 87 ? -3.419 8.440 -8.760 1.00 81.69 87 LYS A N 1
ATOM 748 C CA . LYS A 1 87 ? -4.841 8.318 -8.429 1.00 81.69 87 LYS A CA 1
ATOM 749 C C . LYS A 1 87 ? -5.556 7.515 -9.504 1.00 81.69 87 LYS A C 1
ATOM 751 O O . LYS A 1 87 ? -6.278 6.577 -9.185 1.00 81.69 87 LYS A O 1
ATOM 756 N N . ASP A 1 88 ? -5.275 7.825 -10.766 1.00 86.38 88 ASP A N 1
ATOM 757 C CA . ASP A 1 88 ? -5.863 7.133 -11.906 1.00 86.38 88 ASP A CA 1
ATOM 758 C C . ASP A 1 88 ? -5.476 5.643 -11.933 1.00 86.38 88 ASP A C 1
ATOM 760 O O . ASP A 1 88 ? -6.317 4.776 -12.181 1.00 86.38 88 ASP A O 1
ATOM 764 N N . LEU A 1 89 ? -4.224 5.314 -11.592 1.00 86.44 89 LEU A N 1
ATOM 765 C CA . LEU A 1 89 ? -3.761 3.933 -11.449 1.00 86.44 89 LEU A CA 1
ATOM 766 C C . LEU A 1 89 ? -4.445 3.204 -10.283 1.00 86.44 89 LEU A C 1
ATOM 768 O O . LEU A 1 89 ? -4.900 2.076 -10.463 1.00 86.44 89 LEU A O 1
ATOM 772 N N . LEU A 1 90 ? -4.532 3.820 -9.102 1.00 87.25 90 LEU A N 1
ATOM 773 C CA . LEU A 1 90 ? -5.191 3.228 -7.931 1.00 87.25 90 LEU A CA 1
ATOM 774 C C . LEU A 1 90 ? -6.672 2.953 -8.208 1.00 87.25 90 LEU A C 1
ATOM 776 O O . LEU A 1 90 ? -7.150 1.852 -7.923 1.00 87.25 90 LEU A O 1
ATOM 780 N N . ASN A 1 91 ? -7.349 3.899 -8.863 1.00 87.38 91 ASN A N 1
ATOM 781 C CA . ASN A 1 91 ? -8.725 3.750 -9.325 1.00 87.38 91 ASN A CA 1
ATOM 782 C C . ASN A 1 91 ? -8.855 2.577 -10.306 1.00 87.38 91 ASN A C 1
ATOM 784 O O . ASN A 1 91 ? -9.680 1.695 -10.092 1.00 87.38 91 ASN A O 1
ATOM 788 N N . LYS A 1 92 ? -7.995 2.491 -11.332 1.00 88.44 92 LYS A N 1
ATOM 789 C CA . LYS A 1 92 ? -8.002 1.371 -12.299 1.00 88.44 92 LYS A CA 1
ATOM 790 C C . LYS A 1 92 ? -7.712 0.016 -11.654 1.00 88.44 92 LYS A C 1
ATOM 792 O O . LYS A 1 92 ? -8.210 -1.007 -12.117 1.00 88.44 92 LYS A O 1
ATOM 797 N N . LEU A 1 93 ? -6.903 -0.012 -10.597 1.00 88.19 93 LEU A N 1
ATOM 798 C CA . LEU A 1 93 ? -6.580 -1.232 -9.857 1.00 88.19 93 LEU A CA 1
ATOM 799 C C . LEU A 1 93 ? -7.625 -1.585 -8.786 1.00 88.19 93 LEU A C 1
ATOM 801 O O . LEU A 1 93 ? -7.497 -2.654 -8.173 1.00 88.19 93 LEU A O 1
ATOM 805 N N . ASN A 1 94 ? -8.650 -0.747 -8.579 1.00 85.56 94 ASN A N 1
ATOM 806 C CA . ASN A 1 94 ? -9.609 -0.820 -7.473 1.00 85.56 94 ASN A CA 1
ATOM 807 C C . ASN A 1 94 ? -8.909 -0.949 -6.109 1.00 85.56 94 ASN A C 1
ATOM 809 O O . ASN A 1 94 ? -9.284 -1.774 -5.273 1.00 85.56 94 ASN A O 1
ATOM 813 N N . ILE A 1 95 ? -7.837 -0.182 -5.907 1.00 81.50 95 ILE A N 1
ATOM 814 C CA . ILE A 1 95 ? -7.155 -0.073 -4.619 1.00 81.50 95 ILE A CA 1
ATOM 815 C C . ILE A 1 95 ? -7.697 1.184 -3.958 1.00 81.50 95 ILE A C 1
ATOM 817 O O . ILE A 1 95 ? -7.397 2.290 -4.399 1.00 81.50 95 ILE A O 1
ATOM 821 N N . GLN A 1 96 ? -8.501 1.014 -2.912 1.00 70.44 96 GLN A N 1
ATOM 822 C CA . GLN A 1 96 ? -8.867 2.147 -2.076 1.00 70.44 96 GLN A CA 1
ATOM 823 C C . GLN A 1 96 ? -7.601 2.625 -1.355 1.00 70.44 96 GLN A C 1
ATOM 825 O O . GLN A 1 96 ? -6.911 1.785 -0.761 1.00 70.44 96 GLN A O 1
ATOM 830 N N . PRO A 1 97 ? -7.256 3.926 -1.417 1.00 62.16 97 PRO A N 1
ATOM 831 C CA . PRO A 1 97 ? -6.331 4.470 -0.441 1.00 62.16 97 PRO A CA 1
ATOM 832 C C . PRO A 1 97 ? -6.947 4.154 0.920 1.00 62.16 97 PRO A C 1
ATOM 834 O O . PRO A 1 97 ? -8.137 4.379 1.134 1.00 62.16 97 PRO A O 1
ATOM 837 N N . VAL A 1 98 ? -6.182 3.514 1.799 1.00 58.91 98 VAL A N 1
ATOM 838 C CA . VAL A 1 98 ? -6.631 3.368 3.178 1.00 58.91 98 VAL A CA 1
ATOM 839 C C . VAL A 1 98 ? -6.627 4.784 3.729 1.00 58.91 98 VAL A C 1
ATOM 841 O O . VAL A 1 98 ? -5.565 5.323 4.026 1.00 58.91 98 VAL A O 1
ATOM 844 N N . ASP A 1 99 ? -7.799 5.411 3.735 1.00 58.78 99 ASP A N 1
ATOM 845 C CA . ASP A 1 99 ? -7.984 6.754 4.252 1.00 58.78 99 ASP A CA 1
ATOM 846 C C . ASP A 1 99 ? -7.573 6.718 5.725 1.00 58.78 99 ASP A C 1
ATOM 848 O O . ASP A 1 99 ? -8.225 6.092 6.565 1.00 58.78 99 ASP A O 1
ATOM 852 N N . GLU A 1 100 ? -6.443 7.354 6.039 1.00 58.72 100 GLU A N 1
ATOM 853 C CA . GLU A 1 100 ? -5.953 7.513 7.412 1.00 58.72 100 GLU A CA 1
ATOM 854 C C . GLU A 1 100 ? -7.050 8.075 8.325 1.00 58.72 100 GLU A C 1
ATOM 856 O O . GLU A 1 100 ? -7.138 7.699 9.491 1.00 58.72 100 GLU A O 1
ATOM 861 N N . THR A 1 101 ? -7.938 8.904 7.774 1.00 58.62 101 THR A N 1
ATOM 862 C CA . THR A 1 101 ? -9.158 9.404 8.413 1.00 58.62 101 THR A CA 1
ATOM 863 C C . THR A 1 101 ? -10.099 8.285 8.855 1.00 58.62 101 THR A C 1
ATOM 865 O O . THR A 1 101 ? -10.520 8.277 10.009 1.00 58.62 101 THR A O 1
ATOM 868 N N . SER A 1 102 ? -10.374 7.294 8.005 1.00 66.12 102 SER A N 1
ATOM 869 C CA . SER A 1 102 ? -11.213 6.146 8.373 1.00 66.12 102 SER A CA 1
ATOM 870 C C . SER A 1 102 ? -10.545 5.257 9.426 1.00 66.12 102 SER A C 1
ATOM 872 O O . SER A 1 102 ? -11.221 4.731 10.307 1.00 66.12 102 SER A O 1
ATOM 874 N N . LEU A 1 103 ? -9.215 5.111 9.390 1.00 73.44 103 LEU A N 1
ATOM 875 C CA . LEU A 1 103 ? -8.486 4.394 10.443 1.00 73.44 103 LEU A CA 1
ATOM 876 C C . LEU A 1 103 ? -8.522 5.133 11.784 1.00 73.44 103 LEU A C 1
ATOM 878 O O . LEU A 1 103 ? -8.650 4.487 12.821 1.00 73.44 103 LEU A O 1
ATOM 882 N N . GLN A 1 104 ? -8.419 6.463 11.775 1.00 72.56 104 GLN A N 1
ATOM 883 C CA . GLN A 1 104 ? -8.508 7.288 12.982 1.00 72.56 104 GLN A CA 1
ATOM 884 C C . GLN A 1 104 ? -9.908 7.248 13.600 1.00 72.56 104 GLN A C 1
ATOM 886 O O . GLN A 1 104 ? -10.024 7.129 14.820 1.00 72.56 104 GLN A O 1
ATOM 891 N N . GLU A 1 105 ? -10.959 7.294 12.779 1.00 77.00 105 GLU A N 1
ATOM 892 C CA . GLU A 1 105 ? -12.345 7.140 13.233 1.00 77.00 105 GLU A CA 1
ATOM 893 C C . GLU A 1 105 ? -12.574 5.769 13.879 1.00 77.00 105 GLU A C 1
ATOM 895 O O . GLU A 1 105 ? -13.055 5.703 15.010 1.00 77.00 105 GLU A O 1
ATOM 900 N N . LEU A 1 106 ? -12.122 4.689 13.230 1.00 80.94 106 LEU A N 1
ATOM 901 C CA . LEU A 1 106 ? -12.195 3.334 13.788 1.00 80.94 106 LEU A CA 1
ATOM 902 C C . LEU A 1 106 ? -11.399 3.195 15.095 1.00 80.94 106 LEU A C 1
ATOM 904 O O . LEU A 1 106 ? -11.848 2.538 16.032 1.00 80.94 106 LEU A O 1
ATOM 908 N N . LEU A 1 107 ? -10.221 3.820 15.191 1.00 86.00 107 LEU A N 1
ATOM 909 C CA . LEU A 1 107 ? -9.410 3.821 16.413 1.00 86.00 107 LEU A CA 1
ATOM 910 C C . LEU A 1 107 ? -10.137 4.498 17.574 1.00 86.00 107 LEU A C 1
ATOM 912 O O . LEU A 1 107 ? -10.096 3.997 18.699 1.00 86.00 107 LEU A O 1
ATOM 916 N N . LYS A 1 108 ? -10.801 5.619 17.291 1.00 87.69 108 LYS A N 1
ATOM 917 C CA . LYS A 1 108 ? -11.568 6.378 18.276 1.00 87.69 108 LYS A CA 1
ATOM 918 C C . LYS A 1 108 ? -12.778 5.578 18.759 1.00 87.69 108 LYS A C 1
ATOM 920 O O . LYS A 1 108 ? -12.961 5.422 19.961 1.00 87.69 108 LYS A O 1
ATOM 925 N N . GLU A 1 109 ? -13.512 4.956 17.838 1.00 90.06 109 GLU A N 1
ATOM 926 C CA . GLU A 1 109 ? -14.661 4.103 18.163 1.00 90.06 109 GLU A CA 1
ATOM 927 C C . GLU A 1 109 ? -14.258 2.890 19.025 1.00 90.06 109 GLU A C 1
ATOM 929 O O . GLU A 1 109 ? -14.905 2.577 20.027 1.00 90.06 109 GLU A O 1
ATOM 934 N N . VAL A 1 110 ? -13.133 2.239 18.707 1.00 89.69 110 VAL A N 1
ATOM 935 C CA . VAL A 1 110 ? -12.597 1.127 19.512 1.00 89.69 110 VAL A CA 1
ATOM 936 C C . VAL A 1 110 ? -12.169 1.586 20.912 1.00 89.69 110 VAL A C 1
ATOM 938 O O . VAL A 1 110 ? -12.346 0.843 21.884 1.00 89.69 110 VAL A O 1
ATOM 941 N N . GLN A 1 111 ? -11.612 2.793 21.046 1.00 90.38 111 GLN A N 1
ATOM 942 C CA . GLN A 1 111 ? -11.257 3.365 22.348 1.00 90.38 111 GLN A CA 1
ATOM 943 C C . GLN A 1 111 ? -12.505 3.651 23.191 1.00 90.38 111 GLN A C 1
ATOM 945 O O . GLN A 1 111 ? -12.563 3.202 24.338 1.00 90.38 111 GLN A O 1
ATOM 950 N N . ASP A 1 112 ? -13.524 4.279 22.607 1.00 90.56 112 ASP A N 1
ATOM 951 C CA . ASP A 1 112 ? -14.778 4.609 23.289 1.00 90.56 112 ASP A CA 1
ATOM 952 C C . ASP A 1 112 ? -15.506 3.342 23.781 1.00 90.56 112 ASP A C 1
ATOM 954 O O . ASP A 1 112 ? -15.939 3.257 24.935 1.00 90.56 112 ASP A O 1
ATOM 958 N N . LEU A 1 113 ? -15.571 2.287 22.958 1.00 91.25 113 LEU A N 1
ATOM 959 C CA . LEU A 1 113 ? -16.130 0.984 23.354 1.00 91.25 113 LEU A CA 1
ATOM 960 C C . LEU A 1 113 ? -15.364 0.351 24.528 1.00 91.25 113 LEU A C 1
ATOM 962 O O . LEU A 1 113 ? -15.952 -0.255 25.437 1.00 91.25 113 LEU A O 1
ATOM 966 N N . ARG A 1 114 ? -14.037 0.497 24.542 1.00 91.12 114 ARG A N 1
ATOM 967 C CA . ARG A 1 114 ? -13.189 -0.017 25.620 1.00 91.12 114 ARG A CA 1
ATOM 968 C C . ARG A 1 114 ? -13.405 0.743 26.929 1.00 91.12 114 ARG A C 1
ATOM 970 O O . ARG A 1 114 ? -13.375 0.126 27.992 1.00 91.12 114 ARG A O 1
ATOM 977 N N . GLU A 1 115 ? -13.608 2.052 26.884 1.00 89.19 115 GLU A N 1
ATOM 978 C CA . GLU A 1 115 ? -13.907 2.840 28.085 1.00 89.19 115 GLU A CA 1
ATOM 979 C C . GLU A 1 115 ? -15.301 2.528 28.633 1.00 89.19 115 GLU A C 1
ATOM 981 O O . GLU A 1 115 ? -15.446 2.251 29.826 1.00 89.19 115 GLU A O 1
ATOM 986 N N . ASN A 1 116 ? -16.302 2.430 27.757 1.00 89.19 116 ASN A N 1
ATOM 987 C CA . ASN A 1 116 ? -17.669 2.078 28.140 1.00 89.19 116 ASN A CA 1
ATOM 988 C C . ASN A 1 116 ? -17.760 0.689 28.789 1.00 89.19 116 ASN A C 1
ATOM 990 O O . ASN A 1 116 ? -18.403 0.524 29.828 1.00 89.19 116 ASN A O 1
ATOM 994 N N . SER A 1 117 ? -17.066 -0.310 28.236 1.00 85.31 117 SER A N 1
ATOM 995 C CA . SER A 1 117 ? -17.030 -1.660 28.820 1.00 85.31 117 SER A CA 1
ATOM 996 C C . SER A 1 117 ? -16.339 -1.703 30.191 1.00 85.31 117 SER A C 1
ATOM 998 O O . SER A 1 117 ? -16.809 -2.396 31.097 1.00 85.31 117 SER A O 1
ATOM 1000 N N . LYS A 1 118 ? -15.267 -0.922 30.396 1.00 90.19 118 LYS A N 1
ATOM 1001 C CA . LYS A 1 118 ? -14.643 -0.762 31.722 1.00 90.19 118 LYS A CA 1
ATOM 1002 C C . LYS A 1 118 ? -15.600 -0.122 32.723 1.00 90.19 118 LYS A C 1
ATOM 1004 O O . LYS A 1 118 ? -15.697 -0.609 33.848 1.00 90.19 118 LYS A O 1
ATOM 1009 N N . HIS A 1 119 ? -16.308 0.936 32.326 1.00 87.69 119 HIS A N 1
ATOM 1010 C CA . HIS A 1 119 ? -17.286 1.602 33.185 1.00 87.69 119 HIS A CA 1
ATOM 1011 C C . HIS A 1 119 ? -18.416 0.661 33.607 1.00 87.69 119 HIS A C 1
ATOM 1013 O O . HIS A 1 119 ? -18.695 0.564 34.800 1.00 87.69 119 HIS A O 1
ATOM 1019 N N . GLN A 1 120 ? -18.981 -0.110 32.673 1.00 86.62 120 GLN A N 1
ATOM 1020 C CA . GLN A 1 120 ? -19.993 -1.123 32.991 1.00 86.62 120 GLN A CA 1
ATOM 1021 C C . GLN A 1 120 ? -19.461 -2.180 33.969 1.00 86.62 120 GLN A C 1
ATOM 1023 O O . GLN A 1 120 ? -20.136 -2.528 34.938 1.00 86.62 120 GLN A O 1
ATOM 1028 N N . SER A 1 121 ? -18.229 -2.661 33.771 1.00 86.50 121 SER A N 1
ATOM 1029 C CA . SER A 1 121 ? -17.615 -3.623 34.692 1.00 86.50 121 SER A CA 1
ATOM 1030 C C . SER A 1 121 ? -17.423 -3.046 36.100 1.00 86.50 121 SER A C 1
ATOM 1032 O O . SER A 1 121 ? -17.644 -3.756 37.082 1.00 86.50 121 SER A O 1
ATOM 1034 N N . LEU A 1 122 ? -17.011 -1.780 36.219 1.00 90.19 122 LEU A N 1
ATOM 1035 C CA . LEU A 1 122 ? -16.854 -1.102 37.510 1.00 90.19 122 LEU A CA 1
ATOM 1036 C C . LEU A 1 122 ? -18.201 -0.883 38.202 1.00 90.19 122 LEU A C 1
ATOM 1038 O O . LEU A 1 122 ? -18.308 -1.072 39.412 1.00 90.19 122 LEU A O 1
ATOM 1042 N N . GLU A 1 123 ? -19.237 -0.529 37.446 1.00 91.31 123 GLU A N 1
ATOM 1043 C CA . GLU A 1 123 ? -20.583 -0.315 37.973 1.00 91.31 123 GLU A CA 1
ATOM 1044 C C . GLU A 1 123 ? -21.187 -1.612 38.534 1.00 91.31 123 GLU A C 1
ATOM 1046 O O . GLU A 1 123 ? -21.724 -1.626 39.645 1.00 91.31 123 GLU A O 1
ATOM 1051 N N . VAL A 1 124 ? -21.012 -2.735 37.831 1.00 92.19 124 VAL A N 1
ATOM 1052 C CA . VAL A 1 124 ? -21.430 -4.063 38.311 1.00 92.19 124 VAL A CA 1
ATOM 1053 C C . VAL A 1 124 ? -20.701 -4.446 39.605 1.00 92.19 124 VAL A C 1
ATOM 1055 O O . VAL A 1 124 ? -21.332 -4.927 40.554 1.00 92.19 124 VAL A O 1
ATOM 1058 N N . GLN A 1 125 ? -19.390 -4.195 39.688 1.00 91.69 125 GLN A N 1
ATOM 1059 C CA . GLN A 1 125 ? -18.615 -4.442 40.910 1.00 91.69 125 GLN A CA 1
ATOM 1060 C C . GLN A 1 125 ? -19.080 -3.545 42.066 1.00 91.69 125 GLN A C 1
ATOM 1062 O O . GLN A 1 125 ? -19.295 -4.031 43.177 1.00 91.69 125 GLN A O 1
ATOM 1067 N N . MET A 1 126 ? -19.306 -2.255 41.806 1.00 89.25 126 MET A N 1
ATOM 1068 C CA . MET A 1 126 ? -19.801 -1.292 42.794 1.00 89.25 126 MET A CA 1
ATOM 1069 C C . MET A 1 126 ? -21.167 -1.690 43.355 1.00 89.25 126 MET A C 1
ATOM 1071 O O . MET A 1 126 ? -21.371 -1.656 44.570 1.00 89.25 126 MET A O 1
ATOM 1075 N N . ASN A 1 127 ? -22.093 -2.107 42.493 1.00 91.69 127 ASN A N 1
ATOM 1076 C CA . ASN A 1 127 ? -23.421 -2.553 42.908 1.00 91.69 127 ASN A CA 1
ATOM 1077 C C . ASN A 1 127 ? -23.358 -3.839 43.745 1.00 91.69 127 ASN A C 1
ATOM 1079 O O . ASN A 1 127 ? -24.047 -3.943 44.762 1.00 91.69 127 ASN A O 1
ATOM 1083 N N . SER A 1 128 ? -22.473 -4.771 43.382 1.00 90.56 128 SER A N 1
ATOM 1084 C CA . SER A 1 128 ? -22.231 -5.990 44.165 1.00 90.56 128 SER A CA 1
ATOM 1085 C C . SER A 1 128 ? -21.676 -5.672 45.562 1.00 90.56 128 SER A C 1
ATOM 1087 O O . SER A 1 128 ? -22.144 -6.219 46.560 1.00 90.56 128 SER A O 1
ATOM 1089 N N . LEU A 1 129 ? -20.734 -4.724 45.666 1.00 91.38 129 LEU A N 1
ATOM 1090 C CA . LEU A 1 129 ? -20.191 -4.270 46.953 1.00 91.38 129 LEU A CA 1
ATOM 1091 C C . LEU A 1 129 ? -21.249 -3.586 47.828 1.00 91.38 129 LEU A C 1
ATOM 1093 O O . LEU A 1 129 ? -21.310 -3.842 49.031 1.00 91.38 129 LEU A O 1
ATOM 1097 N N . ARG A 1 130 ? -22.117 -2.751 47.240 1.00 91.12 130 ARG A N 1
ATOM 1098 C CA . ARG A 1 130 ? -23.224 -2.101 47.966 1.00 91.12 130 ARG A CA 1
ATOM 1099 C C . ARG A 1 130 ? -24.195 -3.118 48.560 1.00 91.12 130 ARG A C 1
ATOM 1101 O O . ARG A 1 130 ? -24.634 -2.946 49.695 1.00 91.12 130 ARG A O 1
ATOM 1108 N N . GLN A 1 131 ? -24.510 -4.184 47.823 1.00 91.06 131 GLN A N 1
ATOM 1109 C CA . GLN A 1 131 ? -25.348 -5.265 48.342 1.00 91.06 131 GLN A CA 1
ATOM 1110 C C . GLN A 1 131 ? -24.690 -5.980 49.527 1.00 91.06 131 GLN A C 1
ATOM 1112 O O . GLN A 1 131 ? -25.353 -6.185 50.543 1.00 91.06 131 GLN A O 1
ATOM 1117 N N . LEU A 1 132 ? -23.397 -6.307 49.435 1.00 92.06 132 LEU A N 1
ATOM 1118 C CA . LEU A 1 132 ? -22.656 -6.946 50.530 1.00 92.06 132 LEU A CA 1
ATOM 1119 C C . LEU A 1 132 ? -22.629 -6.082 51.797 1.00 92.06 132 LEU A C 1
ATOM 1121 O O . LEU A 1 132 ? -22.926 -6.585 52.881 1.00 92.06 132 LEU A O 1
ATOM 1125 N N . LEU A 1 133 ? -22.350 -4.783 51.660 1.00 90.69 133 LEU A N 1
ATOM 1126 C CA . LEU A 1 133 ? -22.388 -3.834 52.777 1.00 90.69 133 LEU A CA 1
ATOM 1127 C C . LEU A 1 133 ? -23.774 -3.776 53.427 1.00 90.69 133 LEU A C 1
ATOM 1129 O O . LEU A 1 133 ? -23.881 -3.879 54.646 1.00 90.69 133 LEU A O 1
ATOM 1133 N N . GLY A 1 134 ? -24.842 -3.703 52.627 1.00 88.56 134 GLY A N 1
ATOM 1134 C CA . GLY A 1 134 ? -26.210 -3.692 53.149 1.00 88.56 134 GLY A CA 1
ATOM 1135 C C . GLY A 1 134 ? -26.598 -4.986 53.879 1.00 88.56 134 GLY A C 1
ATOM 1136 O O . GLY A 1 134 ? -27.365 -4.951 54.842 1.00 88.56 134 GLY A O 1
ATOM 1137 N N . VAL A 1 135 ? -26.066 -6.139 53.457 1.00 92.50 135 VAL A N 1
ATOM 1138 C CA . VAL A 1 135 ? -26.234 -7.413 54.180 1.00 92.50 135 VAL A CA 1
ATOM 1139 C C . VAL A 1 135 ? -25.475 -7.384 55.510 1.00 92.50 135 VAL A C 1
ATOM 1141 O O . VAL A 1 135 ? -26.019 -7.810 56.531 1.00 92.50 135 VAL A O 1
ATOM 1144 N N . GLN A 1 136 ? -24.254 -6.847 55.520 1.00 88.69 136 GLN A N 1
ATOM 1145 C CA . GLN A 1 136 ? -23.429 -6.752 56.722 1.00 88.69 136 GLN A CA 1
ATOM 1146 C C . GLN A 1 136 ? -24.005 -5.769 57.755 1.00 88.69 136 GLN A C 1
ATOM 1148 O O . GLN A 1 136 ? -24.014 -6.063 58.947 1.00 88.69 136 GLN A O 1
ATOM 1153 N N . GLU A 1 137 ? -24.556 -4.633 57.329 1.00 91.25 137 GLU A N 1
ATOM 1154 C CA . GLU A 1 137 ? -25.233 -3.696 58.236 1.00 91.25 137 GLU A CA 1
ATOM 1155 C C . GLU A 1 137 ? -26.442 -4.340 58.919 1.00 91.25 137 GLU A C 1
ATOM 1157 O O . GLU A 1 137 ? -26.626 -4.203 60.131 1.00 91.25 137 GLU A O 1
ATOM 1162 N N . LYS A 1 138 ? -27.249 -5.093 58.160 1.00 91.56 138 LYS A N 1
ATOM 1163 C CA . LYS A 1 138 ? -28.403 -5.817 58.710 1.00 91.56 138 LYS A CA 1
ATOM 1164 C C . LYS A 1 138 ? -27.978 -6.868 59.734 1.00 91.56 138 LYS A C 1
ATOM 1166 O O . LYS A 1 138 ? -28.620 -6.974 60.778 1.00 91.56 138 LYS A O 1
ATOM 1171 N N . SER A 1 139 ? -26.901 -7.614 59.475 1.00 89.25 139 SER A N 1
ATOM 1172 C CA . SER A 1 139 ? -26.396 -8.604 60.434 1.00 89.25 139 SER A CA 1
ATOM 1173 C C . SER A 1 139 ? -25.865 -7.942 61.712 1.00 89.25 139 SER A C 1
ATOM 1175 O O . SER A 1 139 ? -26.167 -8.406 62.811 1.00 89.25 139 SER A O 1
ATOM 1177 N N . MET A 1 140 ? -25.1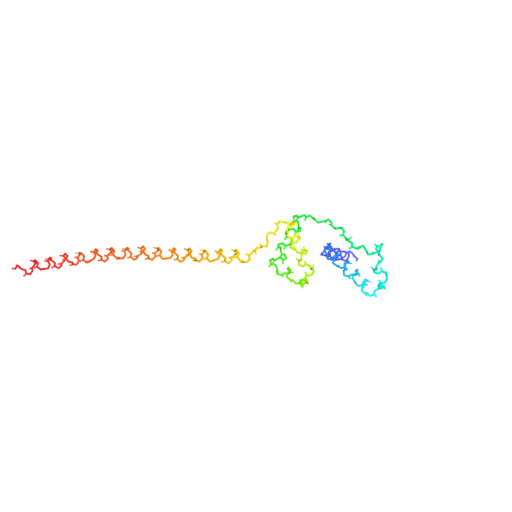74 -6.804 61.598 1.00 90.19 140 MET A N 1
ATOM 1178 C CA . MET A 1 140 ? -24.712 -6.019 62.748 1.00 90.19 140 MET A CA 1
ATOM 1179 C C . MET A 1 140 ? -25.874 -5.498 63.605 1.00 90.19 140 MET A C 1
ATOM 1181 O O . MET A 1 140 ? -25.841 -5.606 64.831 1.00 90.19 140 MET A O 1
ATOM 1185 N N . GLN A 1 141 ? -26.929 -4.972 62.976 1.00 88.94 141 GLN A N 1
ATOM 1186 C CA . GLN A 1 141 ? -28.130 -4.519 63.686 1.00 88.94 141 GLN A CA 1
ATOM 1187 C C . GLN A 1 141 ? -28.843 -5.667 64.414 1.00 88.94 141 GLN A C 1
ATOM 1189 O O . GLN A 1 141 ? -29.373 -5.465 65.508 1.00 88.94 141 GLN A O 1
ATOM 1194 N N . GLN A 1 142 ? -28.858 -6.866 63.825 1.00 89.50 142 GLN A N 1
ATOM 1195 C CA . GLN A 1 142 ? -29.420 -8.066 64.446 1.00 89.50 142 GLN A CA 1
ATOM 1196 C C . GLN A 1 142 ? -28.651 -8.441 65.724 1.00 89.50 142 GLN A C 1
ATOM 1198 O O . GLN A 1 142 ? -29.263 -8.600 66.780 1.00 89.50 142 GLN A O 1
ATOM 1203 N N . LEU A 1 143 ? -27.316 -8.495 65.647 1.00 89.19 143 LEU A N 1
ATOM 1204 C CA . LEU A 1 143 ? -26.446 -8.811 66.785 1.00 89.19 143 LEU A CA 1
ATOM 1205 C C . LEU A 1 143 ? -26.587 -7.790 67.923 1.00 89.19 143 LEU A C 1
ATOM 1207 O O . LEU A 1 143 ? -26.682 -8.170 69.088 1.00 89.19 143 LEU A O 1
ATOM 1211 N N . LEU A 1 144 ? -26.670 -6.494 67.604 1.00 86.81 144 LEU A N 1
ATOM 1212 C CA . LEU A 1 144 ? -26.882 -5.446 68.610 1.00 86.81 144 LEU A CA 1
ATOM 1213 C C . LEU A 1 144 ? -28.213 -5.615 69.355 1.00 86.81 144 LEU A C 1
ATOM 1215 O O . LEU A 1 144 ? -28.255 -5.469 70.577 1.00 86.81 144 LEU A O 1
ATOM 1219 N N . LYS A 1 145 ? -29.2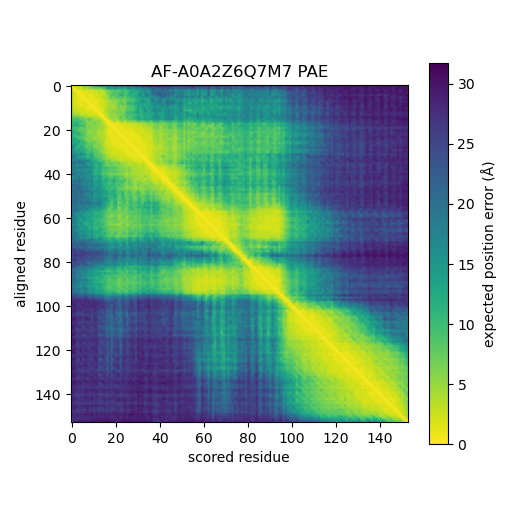92 -5.968 68.642 1.00 88.50 145 LYS A N 1
ATOM 1220 C CA . LYS A 1 145 ? -30.598 -6.250 69.261 1.00 88.50 145 LYS A CA 1
ATOM 1221 C C . LYS A 1 145 ? -30.547 -7.463 70.192 1.00 88.50 145 LYS A C 1
ATOM 1223 O O . LYS A 1 145 ? -31.209 -7.458 71.229 1.00 88.50 145 LYS A O 1
ATOM 1228 N N . GLU A 1 146 ? -29.791 -8.499 69.838 1.00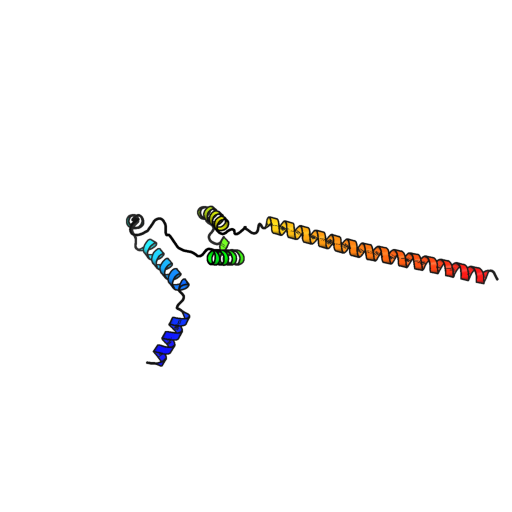 88.50 146 GLU A N 1
ATOM 1229 C CA . GLU A 1 146 ? -29.607 -9.680 70.691 1.00 88.50 146 GLU A CA 1
ATOM 1230 C C . GLU A 1 146 ? -28.807 -9.358 71.956 1.00 88.50 146 GLU A C 1
ATOM 1232 O O . GLU A 1 146 ? -29.227 -9.737 73.049 1.00 88.50 146 GLU A O 1
ATOM 1237 N N . ILE A 1 147 ? -27.722 -8.586 71.840 1.00 88.81 147 ILE A N 1
ATOM 1238 C CA . ILE A 1 147 ? -26.933 -8.131 72.995 1.00 88.81 147 ILE A CA 1
ATOM 1239 C C . ILE A 1 147 ? -27.796 -7.293 73.950 1.00 88.81 147 ILE A C 1
ATOM 1241 O O . ILE A 1 147 ? -27.797 -7.546 75.154 1.00 88.81 147 ILE A O 1
ATOM 1245 N N . GLN A 1 148 ? -28.590 -6.352 73.428 1.00 81.94 148 GLN A N 1
ATOM 1246 C CA . GLN A 1 148 ? -29.496 -5.533 74.243 1.00 81.94 148 GLN A CA 1
ATOM 1247 C C . GLN A 1 148 ? -30.541 -6.374 74.991 1.00 81.94 148 GLN A C 1
ATOM 1249 O O . GLN A 1 148 ? -30.821 -6.107 76.157 1.00 81.94 148 GLN A O 1
ATOM 1254 N N . LYS A 1 149 ? -31.079 -7.428 74.359 1.00 81.81 149 LYS A N 1
ATOM 1255 C CA . LYS A 1 149 ? -31.994 -8.378 75.017 1.00 81.81 149 LYS A CA 1
ATOM 1256 C C . LYS A 1 149 ? -31.332 -9.183 76.135 1.00 81.81 149 LYS A C 1
ATOM 1258 O O . LYS A 1 149 ? -32.020 -9.572 77.075 1.00 81.81 149 LYS A O 1
ATOM 1263 N N . MET A 1 150 ? -30.035 -9.474 76.033 1.00 79.62 150 MET A N 1
ATOM 1264 C CA . MET A 1 150 ? -29.304 -10.191 77.084 1.00 79.62 150 MET A CA 1
ATOM 1265 C C . MET A 1 150 ? -29.001 -9.307 78.298 1.00 79.62 150 MET A C 1
ATOM 1267 O O . MET A 1 150 ? -28.946 -9.823 79.406 1.00 79.62 150 MET A O 1
ATOM 1271 N N . GLN A 1 151 ? -28.835 -7.996 78.108 1.00 73.38 151 GLN A N 1
ATOM 1272 C CA . GLN A 1 151 ? -28.536 -7.044 79.187 1.00 73.38 151 GLN A CA 1
ATOM 1273 C C . GLN A 1 151 ? -29.774 -6.565 79.968 1.00 73.38 151 GLN A C 1
ATOM 1275 O O . GLN A 1 151 ? -29.624 -5.934 81.009 1.00 73.38 151 GLN A O 1
ATOM 1280 N N . SER A 1 152 ? -30.991 -6.839 79.483 1.00 65.38 152 SER A N 1
ATOM 1281 C CA . SER A 1 152 ? -32.254 -6.483 80.151 1.00 65.38 152 SER A CA 1
ATOM 1282 C C . SER A 1 152 ? -32.845 -7.614 81.014 1.00 65.38 152 SER A C 1
ATOM 1284 O O . SER A 1 152 ? -34.036 -7.580 81.326 1.00 65.38 152 SER A O 1
ATOM 1286 N N . LYS A 1 153 ? -32.050 -8.642 81.329 1.00 53.25 153 LYS A N 1
ATOM 1287 C CA . LYS A 1 153 ? -32.355 -9.740 82.259 1.00 53.25 153 LYS A CA 1
ATOM 1288 C C . LYS A 1 153 ? -31.447 -9.634 83.474 1.00 53.25 153 LYS A C 1
ATOM 1290 O O . LYS A 1 153 ? -31.940 -9.976 84.567 1.00 53.25 153 LYS A O 1
#

Secondary structure (DSSP, 8-state):
-HHHHHHHHHHHHHH--HHHHHHHHHHHHHHIIIII--TTTTT-TTTS-SS------HHHHHHHHHHHHHTSGGGTT--HHHHHHHHHHHHHTT-----HHHHHHHHHHHHHHHHHHHHHHHHHHHHHHHHHHHHHHHHHHHHHHHHHHHHT-

Sequence (153 aa):
MNLFIGLLSNAIEKDNNRVSYLIQKAEILAEVELFYLLPHQRRWKSWIPEVLYYYASVDKTRKKVKEMINESDWNYWYTDEVRELKKDLLNKLNIQPVDETSLQELLKEVQDLRENSKHQSLEVQMNSLRQLLGVQEKSMQQLLKEIQKMQSK

Radius of gyration: 37.59 Å; Cα contacts (8 Å, |Δi|>4): 25; chains: 1; bounding box: 70×46×117 Å

Organism: NCBI:txid94130

pLDDT: mean 81.41, std 9.31, range [53.25, 92.5]

Mean predicted aligned error: 15.79 Å

Foldseek 3Di:
DVVVVVVVVVVCVVVVDPVVVVVVVVVVVVCCVPPPDDPVRCPPCVVPPPDDDDDDDLVVVLVVVVVCVVVVVVVPPDDPVCVVVVVVSCVVSVNDDPPVVVVVVVVVVVVVVVVVVVVVVVVVVVVVVVVVVVVVVVVVVVVVVVVVVVVVD